Protein AF-A0A1F7SUN6-F1 (afdb_monomer_lite)

Structure (mmCIF, N/CA/C/O backbone):
data_AF-A0A1F7SUN6-F1
#
_entry.id   AF-A0A1F7SUN6-F1
#
loop_
_atom_site.group_PDB
_atom_site.id
_atom_site.type_symbol
_atom_site.label_atom_id
_atom_site.label_alt_id
_atom_site.label_comp_id
_atom_site.label_asym_id
_atom_site.label_entity_id
_atom_site.label_seq_id
_atom_site.pdbx_PDB_ins_code
_atom_site.Cartn_x
_atom_site.Cartn_y
_atom_site.Cartn_z
_atom_site.occupancy
_atom_site.B_iso_or_equiv
_atom_site.auth_seq_id
_atom_site.auth_comp_id
_atom_site.auth_asym_id
_atom_site.auth_atom_id
_atom_site.pdbx_PDB_model_num
ATOM 1 N N . MET A 1 1 ? 22.869 -1.152 -21.753 1.00 37.06 1 MET A N 1
ATOM 2 C CA . MET A 1 1 ? 22.801 -0.437 -20.461 1.00 37.06 1 MET A CA 1
ATOM 3 C C . MET A 1 1 ? 21.342 -0.417 -20.038 1.00 37.06 1 MET A C 1
ATOM 5 O O . MET A 1 1 ? 20.544 0.228 -20.707 1.00 37.06 1 MET A O 1
ATOM 9 N N . GLY A 1 2 ? 20.968 -1.235 -19.050 1.00 44.03 2 GLY A N 1
ATOM 10 C CA . GLY A 1 2 ? 19.589 -1.297 -18.557 1.00 44.03 2 GLY A CA 1
ATOM 11 C C . GLY A 1 2 ? 19.206 0.045 -17.943 1.00 44.03 2 GLY A C 1
ATOM 12 O O . GLY A 1 2 ? 19.998 0.618 -17.197 1.00 44.03 2 GLY A O 1
ATOM 13 N N . LYS A 1 3 ? 18.035 0.578 -18.304 1.00 40.84 3 LYS A N 1
ATOM 14 C CA . LYS A 1 3 ? 17.518 1.809 -17.697 1.00 40.84 3 LYS A CA 1
ATOM 15 C C . LYS A 1 3 ? 17.458 1.598 -16.178 1.00 40.84 3 LYS A C 1
ATOM 17 O O . LYS A 1 3 ? 16.953 0.551 -15.769 1.00 40.84 3 LYS A O 1
ATOM 22 N N . PRO A 1 4 ? 17.956 2.533 -15.349 1.00 40.78 4 PRO A N 1
ATOM 23 C CA . PRO A 1 4 ? 17.738 2.441 -13.916 1.00 40.78 4 PRO A CA 1
ATOM 24 C C . PRO A 1 4 ? 16.227 2.389 -13.703 1.00 40.78 4 PRO A C 1
ATOM 26 O O . PRO A 1 4 ? 15.494 3.233 -14.221 1.00 40.78 4 PRO A O 1
ATOM 29 N N . PHE A 1 5 ? 15.762 1.341 -13.028 1.00 50.62 5 PHE A N 1
ATOM 30 C CA . PHE A 1 5 ? 14.370 1.218 -12.628 1.00 50.62 5 PHE A CA 1
ATOM 31 C C . PHE A 1 5 ? 14.088 2.437 -11.751 1.00 50.62 5 PHE A C 1
ATOM 33 O O . PHE A 1 5 ? 14.606 2.530 -10.640 1.00 50.62 5 PHE A O 1
ATOM 40 N N . GLN A 1 6 ? 13.388 3.427 -12.306 1.00 52.09 6 GLN A N 1
ATOM 41 C CA . GLN A 1 6 ? 13.002 4.631 -11.590 1.00 52.09 6 GLN A CA 1
ATOM 42 C C . GLN A 1 6 ? 12.139 4.147 -10.429 1.00 52.09 6 GLN A C 1
ATOM 44 O O . GLN A 1 6 ? 11.037 3.643 -10.645 1.00 52.09 6 GLN A O 1
ATOM 49 N N . GLY A 1 7 ? 12.723 4.142 -9.228 1.00 58.44 7 GLY A N 1
ATOM 50 C CA . GLY A 1 7 ? 12.082 3.607 -8.038 1.00 58.44 7 GLY A CA 1
ATOM 51 C C . GLY A 1 7 ? 10.711 4.246 -7.903 1.00 58.44 7 GLY A C 1
ATOM 52 O O . GLY A 1 7 ? 10.592 5.463 -8.004 1.00 58.44 7 GLY A O 1
ATOM 53 N N . TYR A 1 8 ? 9.679 3.420 -7.757 1.00 63.28 8 TYR A N 1
ATOM 54 C CA . TYR A 1 8 ? 8.322 3.909 -7.578 1.00 63.28 8 TYR A CA 1
ATOM 55 C C . TYR A 1 8 ? 8.277 4.776 -6.316 1.00 63.28 8 TYR A C 1
ATOM 57 O O . TYR A 1 8 ? 8.456 4.277 -5.200 1.00 63.28 8 TYR A O 1
ATOM 65 N N . GLU A 1 9 ? 8.098 6.080 -6.502 1.00 77.75 9 GLU A N 1
ATOM 66 C CA . GLU A 1 9 ? 7.963 7.031 -5.409 1.00 77.75 9 GLU A CA 1
ATOM 67 C C . GLU A 1 9 ? 6.509 7.007 -4.939 1.00 77.75 9 GLU A C 1
ATOM 69 O O . GLU A 1 9 ? 5.591 7.275 -5.710 1.00 77.75 9 GLU A O 1
ATOM 74 N N . ILE A 1 10 ? 6.291 6.621 -3.681 1.00 82.12 10 ILE A N 1
ATOM 75 C CA . ILE A 1 10 ? 4.949 6.591 -3.097 1.00 82.12 10 ILE A CA 1
ATOM 76 C C . ILE A 1 10 ? 4.482 8.036 -2.910 1.00 82.12 10 ILE A C 1
ATOM 78 O O . ILE A 1 10 ? 5.044 8.759 -2.084 1.00 82.12 10 ILE A O 1
ATOM 82 N N . THR A 1 11 ? 3.437 8.432 -3.635 1.00 88.38 11 THR A N 1
ATOM 83 C CA . THR A 1 11 ? 2.855 9.775 -3.529 1.00 88.38 11 THR A CA 1
ATOM 84 C C . THR A 1 11 ? 1.787 9.848 -2.437 1.00 88.38 11 THR A C 1
ATOM 86 O O . THR A 1 11 ? 1.277 8.830 -1.960 1.00 88.38 11 THR A O 1
ATOM 89 N N . GLU A 1 12 ? 1.397 11.062 -2.041 1.00 89.38 12 GLU A N 1
ATOM 90 C CA . GLU A 1 12 ? 0.289 11.242 -1.093 1.00 89.38 12 GLU A CA 1
ATOM 91 C C . GLU A 1 12 ? -1.037 10.705 -1.638 1.00 89.38 12 GLU A C 1
ATOM 93 O O . GLU A 1 12 ? -1.805 10.100 -0.892 1.00 89.38 12 GLU A O 1
ATOM 98 N N . SER A 1 13 ? -1.272 10.833 -2.945 1.00 89.12 13 SER A N 1
ATOM 99 C CA . SER A 1 13 ? -2.462 10.285 -3.597 1.00 89.12 13 SER A CA 1
ATOM 100 C C . SER A 1 13 ? -2.502 8.756 -3.542 1.00 89.12 13 SER A C 1
ATOM 102 O O . SER A 1 13 ? -3.564 8.185 -3.283 1.00 89.12 13 SER A O 1
ATOM 104 N N . ASP A 1 14 ? -1.356 8.084 -3.700 1.00 86.31 14 ASP A N 1
ATOM 105 C CA . ASP A 1 14 ? -1.269 6.625 -3.548 1.00 86.31 14 ASP A CA 1
ATOM 106 C C . ASP A 1 14 ? -1.585 6.197 -2.112 1.00 86.31 14 ASP A C 1
ATOM 108 O O . ASP A 1 14 ? -2.287 5.205 -1.882 1.00 86.31 14 ASP A O 1
ATOM 112 N N . ILE A 1 15 ? -1.097 6.963 -1.133 1.00 90.50 15 ILE A N 1
ATOM 113 C CA . ILE A 1 15 ? -1.360 6.732 0.289 1.00 90.50 15 ILE A CA 1
ATOM 114 C C . ILE A 1 15 ? -2.856 6.872 0.573 1.00 90.50 15 ILE A C 1
ATOM 116 O O . ILE A 1 15 ? -3.442 5.962 1.156 1.00 90.50 15 ILE A O 1
ATOM 120 N N . GLU A 1 16 ? -3.497 7.960 0.144 1.00 94.00 16 GLU A N 1
ATOM 121 C CA . GLU A 1 16 ? -4.928 8.178 0.375 1.00 94.00 16 GLU A CA 1
ATOM 122 C C . GLU A 1 16 ? -5.798 7.112 -0.297 1.00 94.00 16 GLU A C 1
ATOM 124 O O . GLU A 1 16 ? -6.711 6.570 0.335 1.00 94.00 16 GLU A O 1
ATOM 129 N N . ALA A 1 17 ? -5.502 6.772 -1.554 1.00 92.88 17 ALA A N 1
ATOM 130 C CA . ALA A 1 17 ? -6.204 5.716 -2.276 1.00 92.88 17 ALA A CA 1
ATOM 131 C C . ALA A 1 17 ? -6.066 4.368 -1.555 1.00 92.88 17 ALA A C 1
ATOM 133 O O . ALA A 1 17 ? -7.048 3.640 -1.383 1.00 92.88 17 ALA A O 1
ATOM 134 N N . THR A 1 18 ? -4.866 4.067 -1.054 1.00 92.31 18 THR A N 1
ATOM 135 C CA . THR A 1 18 ? -4.599 2.828 -0.320 1.00 92.31 18 THR A CA 1
ATOM 136 C C . THR A 1 18 ? -5.272 2.817 1.050 1.00 92.31 18 THR A C 1
ATOM 138 O O . THR A 1 18 ? -5.812 1.785 1.437 1.00 92.31 18 THR A O 1
ATOM 141 N N . ILE A 1 19 ? -5.322 3.939 1.776 1.00 92.62 19 ILE A N 1
ATOM 142 C CA . ILE A 1 19 ? -6.086 4.045 3.031 1.00 92.62 19 ILE A CA 1
ATOM 143 C C . ILE A 1 19 ? -7.566 3.750 2.767 1.00 92.62 19 ILE A C 1
ATOM 145 O O . ILE A 1 19 ? -8.169 2.961 3.494 1.00 92.62 19 ILE A O 1
ATOM 149 N N . ARG A 1 20 ? -8.156 4.344 1.720 1.00 92.88 20 ARG A N 1
ATOM 150 C CA . ARG A 1 20 ? -9.559 4.087 1.345 1.00 92.88 20 ARG A CA 1
ATOM 151 C C . ARG A 1 20 ? -9.786 2.612 1.025 1.00 92.88 20 ARG A C 1
ATOM 153 O O . ARG A 1 20 ? -10.728 2.027 1.547 1.00 92.88 20 ARG A O 1
ATOM 160 N N . TYR A 1 21 ? -8.900 2.006 0.238 1.00 91.38 21 TYR A N 1
ATOM 161 C CA . TYR A 1 21 ? -8.948 0.577 -0.070 1.00 91.38 21 TYR A CA 1
ATOM 162 C C . TYR A 1 21 ? -8.847 -0.297 1.191 1.00 91.38 21 TYR A C 1
ATOM 164 O O . TYR A 1 21 ? -9.636 -1.216 1.389 1.00 91.38 21 TYR A O 1
ATOM 172 N N . LEU A 1 22 ? -7.911 -0.002 2.093 1.00 91.06 22 LEU A N 1
ATOM 173 C CA . LEU A 1 22 ? -7.751 -0.772 3.325 1.00 91.06 22 LEU A CA 1
ATOM 174 C C . LEU A 1 22 ? -9.003 -0.682 4.210 1.00 91.06 22 LEU A C 1
ATOM 176 O O . LEU A 1 22 ? -9.459 -1.708 4.720 1.00 91.06 22 LEU A O 1
ATOM 180 N N . LYS A 1 23 ? -9.618 0.504 4.294 1.00 91.00 23 LYS A N 1
ATOM 181 C CA . LYS A 1 23 ? -10.892 0.713 4.994 1.00 91.00 23 LYS A CA 1
ATOM 182 C C . LYS A 1 23 ? -12.038 -0.105 4.401 1.00 91.00 23 LYS A C 1
ATOM 184 O O . LYS A 1 23 ? -12.795 -0.694 5.168 1.00 91.00 23 LYS A O 1
ATOM 189 N N . THR A 1 24 ? -12.149 -0.208 3.074 1.00 91.50 24 THR A N 1
ATOM 190 C CA . THR A 1 24 ? -13.206 -1.018 2.435 1.00 91.50 24 THR A CA 1
ATOM 191 C C . THR A 1 24 ? -12.971 -2.521 2.574 1.00 91.50 24 THR A C 1
ATOM 193 O O . THR A 1 24 ? -13.929 -3.284 2.632 1.00 91.50 24 THR A O 1
ATOM 196 N N . THR A 1 25 ? -11.716 -2.958 2.691 1.00 86.88 25 THR A N 1
ATOM 197 C CA . THR A 1 25 ? -11.360 -4.376 2.893 1.00 86.88 25 THR A CA 1
ATOM 198 C C . THR A 1 25 ? -11.493 -4.872 4.339 1.00 86.88 25 THR A C 1
ATOM 200 O O . THR A 1 25 ? -11.119 -6.006 4.630 1.00 86.88 25 THR A O 1
ATOM 203 N N . GLY A 1 26 ? -12.027 -4.047 5.245 1.00 82.88 26 GLY A N 1
ATOM 204 C CA . GLY A 1 26 ? -12.281 -4.419 6.642 1.00 82.88 26 GLY A CA 1
ATOM 205 C C . GLY A 1 26 ? -11.250 -3.898 7.645 1.00 82.88 26 GLY A C 1
ATOM 206 O O . GLY A 1 26 ? -11.348 -4.211 8.827 1.00 82.88 26 GLY A O 1
ATOM 207 N N . LYS A 1 27 ? -10.286 -3.078 7.209 1.00 83.62 27 LYS A N 1
ATOM 208 C CA . LYS A 1 27 ? -9.334 -2.379 8.084 1.00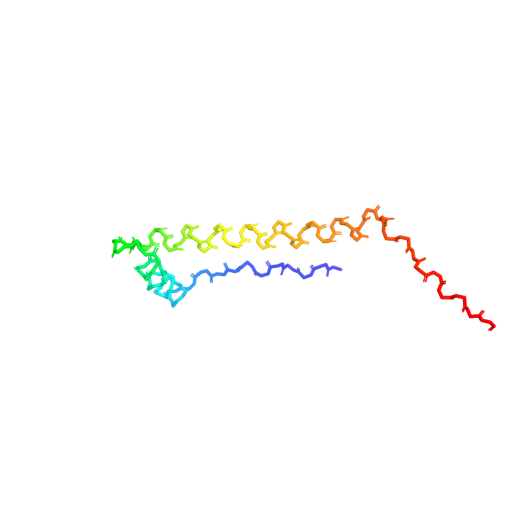 83.62 27 LYS A CA 1
ATOM 209 C C . LYS A 1 27 ? -9.803 -0.938 8.308 1.00 83.62 27 LYS A C 1
ATOM 211 O O . LYS A 1 27 ? -9.236 0.014 7.777 1.00 83.62 27 LYS A O 1
ATOM 216 N N . SER A 1 28 ? -10.915 -0.781 9.025 1.00 81.00 28 SER A N 1
ATOM 217 C CA . SER A 1 28 ? -11.617 0.501 9.222 1.00 81.00 28 SER A CA 1
ATOM 218 C C . SER A 1 28 ? -10.748 1.610 9.837 1.00 81.00 28 SER A C 1
ATOM 220 O O . SER A 1 28 ? -10.969 2.792 9.569 1.00 81.00 28 SER A O 1
ATOM 222 N N . ASP A 1 29 ? -9.728 1.230 10.599 1.00 8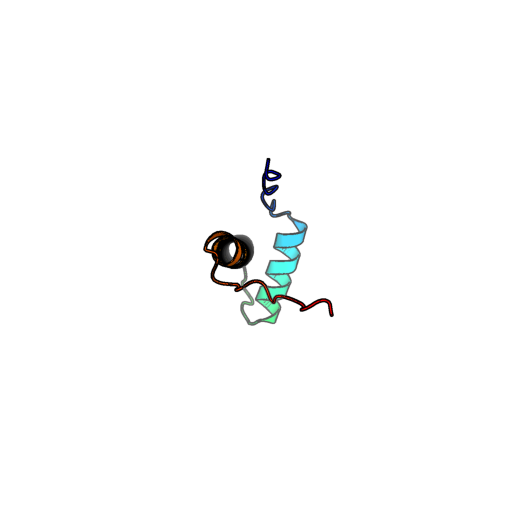8.38 29 ASP A N 1
ATOM 223 C CA . ASP A 1 29 ? -8.735 2.077 11.261 1.00 88.38 29 ASP A CA 1
ATOM 224 C C . ASP A 1 29 ? -7.416 2.206 10.474 1.00 88.38 29 ASP A C 1
ATOM 226 O O . ASP A 1 29 ? -6.410 2.643 11.028 1.00 88.38 29 ASP A O 1
ATOM 230 N N . ALA A 1 30 ? -7.403 1.859 9.178 1.00 88.81 30 ALA A N 1
ATOM 231 C CA . ALA A 1 30 ? -6.193 1.901 8.360 1.00 88.81 30 ALA A CA 1
ATOM 232 C C . ALA A 1 30 ? -5.476 3.256 8.439 1.00 88.81 30 ALA A C 1
ATOM 234 O O . ALA A 1 30 ? -6.035 4.308 8.101 1.00 88.81 30 ALA A O 1
ATOM 235 N N . THR A 1 31 ? -4.209 3.192 8.839 1.00 92.19 31 THR A N 1
ATOM 236 C CA . THR A 1 31 ? -3.331 4.349 9.005 1.00 92.19 31 THR A CA 1
ATOM 237 C C . THR A 1 31 ? -2.499 4.615 7.749 1.00 92.19 31 THR A C 1
ATOM 239 O O . THR A 1 31 ? -2.397 3.788 6.837 1.00 92.19 31 THR A O 1
ATOM 242 N N . ARG A 1 32 ? -1.835 5.775 7.711 1.00 91.19 32 ARG A N 1
ATOM 243 C CA . ARG A 1 32 ? -0.830 6.090 6.683 1.00 91.19 32 ARG A CA 1
ATOM 244 C C . ARG A 1 32 ? 0.293 5.052 6.642 1.00 91.19 32 ARG A C 1
ATOM 246 O O . ARG A 1 32 ? 0.730 4.675 5.558 1.00 91.19 32 ARG A O 1
ATOM 253 N N . GLU A 1 33 ? 0.727 4.552 7.796 1.00 89.50 33 GLU A N 1
ATOM 254 C CA . GLU A 1 33 ? 1.759 3.514 7.870 1.00 89.50 33 GLU A CA 1
ATOM 255 C C . GLU A 1 33 ? 1.290 2.186 7.269 1.00 89.50 33 GLU A C 1
ATOM 257 O O . GLU A 1 33 ? 2.044 1.554 6.525 1.00 89.50 33 GLU A O 1
ATOM 262 N N . ASP A 1 34 ? 0.036 1.788 7.507 1.00 88.75 34 ASP A N 1
ATOM 263 C CA . ASP A 1 34 ? -0.546 0.599 6.875 1.00 88.75 34 ASP A CA 1
ATOM 264 C C . ASP A 1 34 ? -0.576 0.721 5.350 1.00 88.75 34 ASP A C 1
ATOM 266 O O . ASP A 1 34 ? -0.231 -0.232 4.645 1.00 88.75 34 ASP A O 1
ATOM 270 N N . ALA A 1 35 ? -0.949 1.896 4.840 1.00 89.12 35 ALA A N 1
ATOM 271 C CA . ALA A 1 35 ? -0.965 2.174 3.410 1.00 89.12 35 ALA A CA 1
ATOM 272 C C . ALA A 1 35 ? 0.438 2.107 2.797 1.00 89.12 35 ALA A C 1
ATOM 274 O O . ALA A 1 35 ? 0.652 1.392 1.816 1.00 89.12 35 ALA A O 1
ATOM 275 N N . ILE A 1 36 ? 1.423 2.759 3.422 1.00 88.19 36 ILE A N 1
ATOM 276 C CA . ILE A 1 36 ? 2.822 2.713 2.977 1.00 88.19 36 ILE A CA 1
ATOM 277 C C . ILE A 1 36 ? 3.350 1.273 3.007 1.00 88.19 36 ILE A C 1
ATOM 279 O O . ILE A 1 36 ? 4.002 0.829 2.060 1.00 88.19 36 ILE A O 1
ATOM 283 N N . LYS A 1 37 ? 3.052 0.507 4.062 1.00 88.25 37 LYS A N 1
ATOM 284 C CA . LYS A 1 37 ? 3.459 -0.900 4.181 1.00 88.25 37 LYS A CA 1
ATOM 285 C C . LYS A 1 37 ? 2.817 -1.768 3.100 1.00 88.25 37 LYS A C 1
ATOM 287 O O . LYS A 1 37 ? 3.490 -2.635 2.538 1.00 88.25 37 LYS A O 1
ATOM 292 N N . HIS A 1 38 ? 1.543 -1.536 2.788 1.00 88.69 38 HIS A N 1
ATOM 293 C CA . HIS A 1 38 ? 0.836 -2.243 1.724 1.00 88.69 38 HIS A CA 1
ATOM 294 C C . HIS A 1 38 ? 1.463 -1.960 0.353 1.00 88.69 38 HIS A C 1
ATOM 296 O O . HIS A 1 38 ? 1.793 -2.901 -0.374 1.00 88.69 38 HIS A O 1
ATOM 302 N N . LEU A 1 39 ? 1.695 -0.683 0.038 1.00 86.00 39 LEU A N 1
ATOM 303 C CA . LEU A 1 39 ? 2.321 -0.244 -1.211 1.00 86.00 39 LEU A CA 1
ATOM 304 C C . LEU A 1 39 ? 3.740 -0.802 -1.359 1.00 86.00 39 LEU A C 1
ATOM 306 O O . LEU A 1 39 ? 4.059 -1.407 -2.382 1.00 86.00 39 LEU A O 1
ATOM 310 N N . LYS A 1 40 ? 4.566 -0.718 -0.308 1.00 83.75 40 LYS A N 1
ATOM 311 C CA . LYS A 1 40 ? 5.917 -1.303 -0.300 1.00 83.75 40 LYS A CA 1
ATOM 312 C C . LYS A 1 40 ? 5.896 -2.814 -0.513 1.00 83.75 40 LYS A C 1
ATOM 314 O O . LYS A 1 40 ? 6.704 -3.327 -1.282 1.00 83.75 40 LYS A O 1
ATOM 319 N N . LYS A 1 41 ? 4.967 -3.537 0.122 1.00 83.94 41 LYS A N 1
ATOM 320 C CA . LYS A 1 41 ? 4.833 -4.991 -0.060 1.00 83.94 41 LYS A CA 1
ATOM 321 C C . LYS A 1 41 ? 4.456 -5.341 -1.499 1.00 83.94 41 LYS A C 1
ATOM 323 O O . LYS A 1 41 ? 5.037 -6.260 -2.069 1.00 83.94 41 LYS A O 1
ATOM 328 N N . LYS A 1 42 ? 3.507 -4.616 -2.095 1.00 79.88 42 LYS A N 1
ATOM 329 C CA . LYS A 1 42 ? 3.104 -4.815 -3.495 1.00 79.88 42 LYS A CA 1
ATOM 330 C C . LYS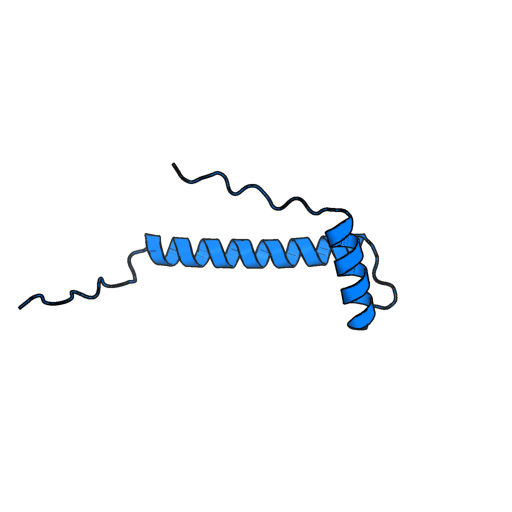 A 1 42 ? 4.248 -4.507 -4.457 1.00 79.88 42 LYS A C 1
ATOM 332 O O . LYS A 1 42 ? 4.489 -5.302 -5.359 1.00 79.88 42 LYS A O 1
ATOM 337 N N . HIS A 1 43 ? 4.990 -3.430 -4.214 1.00 74.94 43 HIS A N 1
ATOM 338 C CA . HIS A 1 43 ? 6.167 -3.090 -5.006 1.00 74.94 43 HIS A CA 1
ATOM 339 C C . HIS A 1 43 ? 7.264 -4.154 -4.886 1.00 74.94 43 HIS A C 1
ATOM 341 O O . HIS A 1 43 ? 7.794 -4.592 -5.898 1.00 74.94 43 HIS A O 1
ATOM 347 N N . ALA A 1 44 ? 7.555 -4.640 -3.675 1.00 72.81 44 ALA A N 1
ATO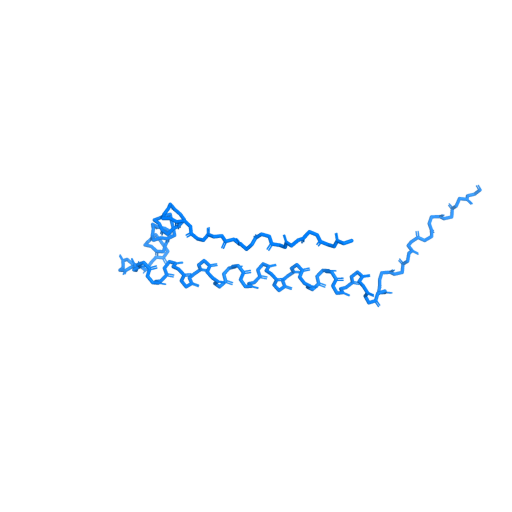M 348 C CA . ALA A 1 44 ? 8.513 -5.726 -3.471 1.00 72.81 44 ALA A CA 1
ATOM 349 C C . ALA A 1 44 ? 8.103 -6.996 -4.234 1.00 72.81 44 ALA A C 1
ATOM 351 O O . ALA A 1 44 ? 8.938 -7.622 -4.877 1.00 72.81 44 ALA A O 1
ATOM 352 N N . VAL A 1 45 ? 6.813 -7.352 -4.224 1.00 71.75 45 VAL A N 1
ATOM 353 C CA . VAL A 1 45 ? 6.292 -8.486 -5.004 1.00 71.75 45 VAL A CA 1
ATOM 354 C C . VAL A 1 45 ? 6.431 -8.251 -6.508 1.00 71.75 45 VAL A C 1
ATOM 356 O O . VAL A 1 45 ? 6.882 -9.149 -7.212 1.00 71.75 45 VAL A O 1
ATOM 359 N N . ALA A 1 46 ? 6.086 -7.060 -7.003 1.00 68.81 46 ALA A N 1
ATOM 360 C CA . ALA A 1 46 ? 6.230 -6.716 -8.416 1.00 68.81 46 ALA A CA 1
ATOM 361 C C . ALA A 1 46 ? 7.700 -6.751 -8.863 1.00 68.81 46 ALA A C 1
ATOM 363 O O . ALA A 1 46 ? 8.014 -7.298 -9.916 1.00 68.81 46 ALA A O 1
ATOM 364 N N . HIS A 1 47 ? 8.603 -6.235 -8.031 1.00 68.06 47 HIS A N 1
ATOM 365 C CA . HIS A 1 47 ? 10.038 -6.247 -8.277 1.00 68.06 47 HIS A CA 1
ATOM 366 C C . HIS A 1 47 ? 10.594 -7.677 -8.288 1.00 68.06 47 HIS A C 1
ATOM 368 O O . HIS A 1 47 ? 11.311 -8.036 -9.214 1.00 68.06 47 HIS A O 1
ATOM 374 N N . MET A 1 48 ? 10.202 -8.528 -7.331 1.00 68.38 48 MET A N 1
ATOM 375 C CA . MET A 1 48 ? 10.572 -9.950 -7.332 1.00 68.38 48 MET A CA 1
ATOM 376 C C . MET A 1 48 ? 10.033 -10.690 -8.561 1.00 68.38 48 MET A C 1
ATOM 378 O O . MET A 1 48 ? 10.749 -11.492 -9.150 1.00 68.38 48 MET A O 1
ATOM 382 N N . ALA A 1 49 ? 8.788 -10.426 -8.967 1.00 65.06 49 ALA A N 1
ATOM 383 C CA . ALA A 1 49 ? 8.206 -11.037 -10.159 1.00 65.06 49 ALA A CA 1
ATOM 384 C C . ALA A 1 49 ? 8.947 -10.605 -11.434 1.00 65.06 49 ALA A C 1
ATOM 386 O O . ALA A 1 49 ? 9.269 -11.449 -12.266 1.00 65.06 49 ALA A O 1
ATOM 387 N N . ALA A 1 50 ? 9.269 -9.315 -11.559 1.00 61.94 50 ALA A N 1
ATOM 388 C CA . ALA A 1 50 ? 10.050 -8.791 -12.673 1.00 61.94 50 ALA A CA 1
ATOM 389 C C . ALA A 1 50 ? 11.470 -9.376 -12.699 1.00 61.94 50 ALA A C 1
ATOM 391 O O . ALA A 1 50 ? 11.921 -9.822 -13.750 1.00 61.94 50 ALA A O 1
ATOM 392 N N . HIS A 1 51 ? 12.146 -9.445 -11.547 1.00 67.31 51 HIS A N 1
ATOM 393 C CA . HIS A 1 51 ? 13.456 -10.087 -11.431 1.00 67.31 51 HIS A CA 1
ATOM 394 C C . HIS A 1 51 ? 13.408 -11.556 -11.835 1.00 67.31 51 HIS A C 1
ATOM 396 O O . HIS A 1 51 ? 14.258 -11.988 -12.600 1.00 67.31 51 HIS A O 1
ATOM 402 N N . LYS A 1 52 ? 12.388 -12.300 -11.400 1.00 58.84 52 LYS A N 1
ATOM 403 C CA . LYS A 1 52 ? 12.227 -13.708 -11.763 1.00 58.84 52 LYS A CA 1
ATOM 404 C C . LYS A 1 52 ? 12.028 -13.909 -13.268 1.00 58.84 52 LYS A C 1
ATOM 406 O O . LYS A 1 52 ? 12.612 -14.826 -13.826 1.00 58.84 52 LYS A O 1
ATOM 411 N N . ILE A 1 53 ? 11.250 -13.051 -13.932 1.00 60.16 53 ILE A N 1
ATOM 412 C CA . ILE A 1 53 ? 11.078 -13.104 -15.395 1.00 60.16 53 ILE A CA 1
ATOM 413 C C . ILE A 1 53 ? 12.418 -12.852 -16.097 1.00 60.16 53 ILE A C 1
ATOM 415 O O . ILE A 1 53 ? 12.798 -13.613 -16.981 1.00 60.16 53 ILE A O 1
ATOM 419 N N . VAL A 1 54 ? 13.162 -11.830 -15.664 1.00 60.84 54 VAL A N 1
ATOM 420 C CA . VAL A 1 54 ? 14.473 -11.500 -16.241 1.00 60.84 54 VAL A CA 1
ATOM 421 C C . VAL A 1 54 ? 15.512 -12.593 -15.955 1.00 60.84 54 VAL A C 1
ATOM 423 O O . VAL A 1 54 ? 16.308 -12.915 -16.833 1.00 60.84 54 VAL A O 1
ATOM 426 N N . GLU A 1 55 ? 15.510 -13.202 -14.767 1.00 57.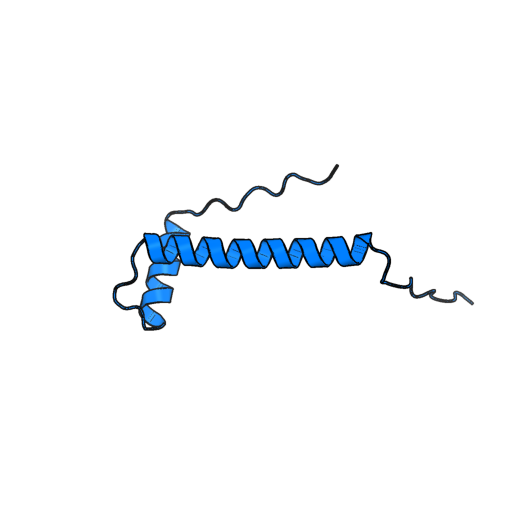19 55 GLU A N 1
ATOM 427 C CA . GLU A 1 55 ? 16.364 -14.353 -14.442 1.00 57.19 55 GLU A CA 1
ATOM 428 C C . GLU A 1 55 ? 15.998 -15.590 -15.276 1.00 57.19 55 GLU A C 1
ATOM 430 O O . GLU A 1 55 ? 16.890 -16.282 -15.769 1.00 57.19 55 GLU A O 1
ATOM 435 N N . ASP A 1 56 ? 14.710 -15.861 -15.501 1.00 55.22 56 ASP A N 1
ATOM 436 C CA . ASP A 1 56 ? 14.259 -16.963 -16.360 1.00 55.22 56 ASP A CA 1
ATOM 437 C C . ASP A 1 56 ? 14.657 -16.735 -17.839 1.00 55.22 56 ASP A C 1
ATOM 439 O O . ASP A 1 56 ? 15.002 -17.692 -18.542 1.00 55.22 56 ASP A O 1
ATOM 443 N N . GLU A 1 57 ? 14.704 -15.479 -18.303 1.00 52.62 57 GLU A N 1
ATOM 444 C CA . GLU A 1 57 ? 15.235 -15.104 -19.624 1.00 52.62 57 GLU A CA 1
ATOM 445 C C . GLU A 1 57 ? 16.772 -15.198 -19.696 1.00 52.62 57 GLU A C 1
ATOM 447 O O . GLU A 1 57 ? 17.317 -15.656 -20.704 1.00 52.62 57 GLU A O 1
ATOM 452 N N . GLN A 1 58 ? 17.490 -14.816 -18.633 1.00 52.59 58 GLN A N 1
ATOM 453 C CA . GLN A 1 58 ? 18.960 -14.836 -18.593 1.00 52.59 58 GLN A CA 1
ATOM 454 C C . GLN A 1 58 ? 19.557 -16.228 -18.349 1.00 52.59 58 GLN A C 1
ATOM 456 O O . GLN A 1 58 ? 20.684 -16.491 -18.768 1.00 52.59 58 GLN A O 1
ATOM 461 N N . THR A 1 59 ? 18.820 -17.142 -17.716 1.00 50.84 59 THR A N 1
ATOM 462 C CA . THR A 1 59 ? 19.294 -18.508 -17.420 1.00 50.84 59 THR A CA 1
ATOM 463 C C . THR A 1 59 ? 19.075 -19.508 -18.563 1.00 50.84 59 THR A C 1
ATOM 465 O O . THR A 1 59 ? 19.417 -20.683 -18.426 1.00 50.84 59 THR A O 1
ATOM 468 N N . GLY A 1 60 ? 18.550 -19.071 -19.715 1.00 52.53 60 GLY A N 1
ATOM 469 C CA . GLY A 1 60 ? 18.529 -19.879 -20.941 1.00 52.53 60 GLY A CA 1
ATOM 470 C C . GLY A 1 60 ? 17.627 -21.120 -20.896 1.00 52.53 60 GLY A C 1
ATOM 471 O O . GLY A 1 60 ? 17.844 -22.063 -21.657 1.00 52.53 60 GLY A O 1
ATOM 472 N N . LYS A 1 61 ? 16.602 -21.153 -20.031 1.00 50.72 61 LYS A N 1
ATOM 473 C CA . LYS A 1 61 ? 15.639 -22.275 -19.975 1.00 50.72 61 LYS A CA 1
ATOM 474 C C . LYS A 1 61 ? 14.549 -22.224 -21.044 1.00 50.72 61 LYS A C 1
ATOM 476 O O . LYS A 1 61 ? 13.843 -23.216 -21.236 1.00 50.72 61 LYS A O 1
ATOM 481 N N . ILE A 1 62 ? 14.437 -21.127 -21.786 1.00 52.03 62 ILE A N 1
ATOM 482 C CA . ILE A 1 62 ? 13.569 -21.057 -22.960 1.00 52.03 62 ILE A CA 1
ATOM 483 C C . ILE A 1 62 ? 14.365 -21.603 -24.146 1.00 52.03 62 ILE A C 1
ATOM 485 O O . ILE A 1 62 ? 15.183 -20.903 -24.742 1.00 52.03 62 ILE A O 1
ATOM 489 N N . LYS A 1 63 ? 14.162 -22.884 -24.482 1.00 53.59 63 LYS A N 1
ATOM 490 C CA . LYS A 1 63 ? 14.655 -23.420 -25.756 1.00 53.59 63 LYS A CA 1
ATOM 491 C C . LYS A 1 63 ? 14.111 -22.510 -26.864 1.00 53.59 63 LYS A C 1
ATOM 493 O O . LYS A 1 63 ? 12.890 -22.359 -26.933 1.00 53.59 63 LYS A O 1
ATOM 498 N N . PRO A 1 64 ? 14.954 -21.918 -27.728 1.00 52.69 64 PRO A N 1
ATOM 499 C CA . PRO A 1 64 ? 14.448 -21.172 -28.866 1.00 52.69 64 PRO A CA 1
ATOM 500 C C . PRO A 1 64 ? 13.594 -22.134 -29.687 1.00 52.69 64 PRO A C 1
ATOM 502 O O . PRO A 1 64 ? 14.074 -23.181 -30.134 1.00 52.69 64 PRO A O 1
ATOM 505 N N . VAL A 1 65 ? 12.313 -21.809 -29.851 1.00 59.62 65 VAL A N 1
ATOM 506 C CA . VAL A 1 65 ? 11.462 -22.499 -30.815 1.00 59.62 65 VAL A CA 1
ATOM 507 C C . VAL A 1 65 ? 12.076 -22.199 -32.177 1.00 59.62 65 VAL A C 1
ATOM 509 O O . VAL A 1 65 ? 11.910 -21.113 -32.727 1.00 59.62 65 VAL A O 1
ATOM 512 N N . LYS A 1 66 ? 12.864 -23.145 -32.699 1.00 55.19 66 LYS A N 1
ATOM 513 C CA . LYS A 1 66 ? 13.293 -23.141 -34.095 1.00 55.19 66 LYS A CA 1
ATOM 514 C C . LYS A 1 66 ? 12.025 -23.250 -34.937 1.00 55.19 66 LYS A C 1
ATOM 516 O O . LYS A 1 66 ? 11.535 -24.352 -35.168 1.00 55.19 66 LYS A O 1
ATOM 521 N N . LEU A 1 67 ? 11.505 -22.113 -35.393 1.00 56.94 67 LEU A N 1
ATOM 522 C CA . LEU A 1 67 ? 10.687 -22.078 -36.596 1.00 56.94 67 LEU A CA 1
ATOM 523 C C . LEU A 1 67 ? 11.577 -22.605 -37.721 1.00 56.94 67 LEU A C 1
ATOM 525 O O . LEU A 1 67 ? 12.481 -21.909 -38.187 1.00 56.94 67 LEU A O 1
ATOM 529 N N . LYS A 1 68 ? 11.375 -23.876 -38.083 1.00 50.00 68 LYS A N 1
ATOM 530 C CA . LYS A 1 68 ? 11.881 -24.409 -39.343 1.00 50.00 68 LYS A CA 1
ATOM 531 C C . LYS A 1 68 ? 11.311 -23.510 -40.436 1.00 50.00 68 LYS A C 1
ATOM 533 O O . LYS A 1 68 ? 10.097 -23.412 -40.571 1.00 50.00 68 LYS A O 1
ATOM 538 N N . LYS A 1 69 ? 12.192 -22.795 -41.129 1.00 47.16 69 LYS A N 1
ATOM 539 C C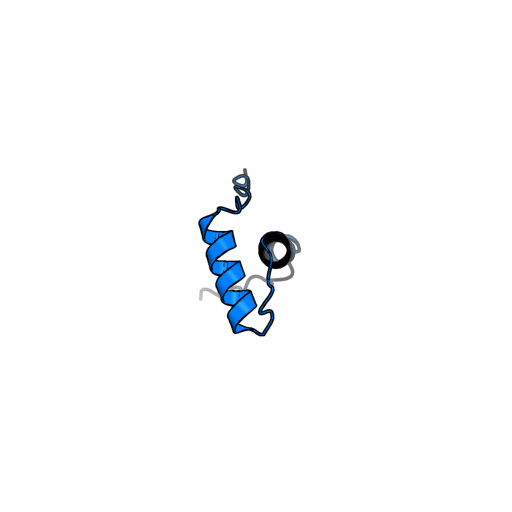A . LYS A 1 69 ? 11.888 -22.273 -42.454 1.00 47.16 69 LYS A CA 1
ATOM 540 C C . LYS A 1 69 ? 12.199 -23.413 -43.415 1.00 47.16 69 LYS A C 1
ATOM 542 O O . LYS A 1 69 ? 13.339 -23.882 -43.414 1.00 47.16 69 LYS A O 1
ATOM 547 N N . ASP A 1 70 ? 11.158 -23.901 -44.079 1.00 50.56 70 ASP A N 1
ATOM 548 C CA . ASP A 1 70 ? 11.245 -24.730 -45.282 1.00 50.56 70 ASP A CA 1
ATOM 549 C C . ASP A 1 70 ? 12.068 -24.041 -46.382 1.00 50.56 70 ASP A C 1
ATOM 551 O O . ASP A 1 70 ? 12.055 -22.784 -46.437 1.00 50.56 70 ASP A O 1
#

Sequence (70 aa):
MGKPFQGYEITESDIEATIRYLKTTGKSDATREDAIKHLKKKHAVAHMAAHKIVEDEQTGKIKPVKLKKD

pLDDT: mean 71.85, std 17.28, range [37.06, 94.0]

Secondary structure (DSSP, 8-state):
-PPP-------HHHHHHHHHHHHHTT-TT--HHHHHHHHHHHHHHHHHHHHHHHHHHHTT-S--------

Foldseek 3Di:
DDDPPPPDDCDPVQLVVQQVVCCVVPNVVDDSVNSVVVVVVVSVVVVVVVVVVVVCVVVPPPDPPPPDDD

Organism: NCBI:txid1802151

Radius of gyration: 19.16 Å; chains: 1; bounding box: 36×36×56 Å